Protein AF-X1CDG1-F1 (afdb_monomer_lite)

Secondary structure (DSSP, 8-state):
-GGGEEEEEEEEEEE--S-HHHHHHHHHHHHHHHHHT-EEEEEES-SSS-EEEEEEEEEE--SGGGGS---TTS-TTS-EEEEEETTS-EEEEEGGGEEEEEEEEEEEEEEEGGGS-HHHHHHHHHHHHH-THHHHHHT--

pLDDT: mean 76.77, std 16.68, range [35.09, 96.38]

Sequence (141 aa):
KLKDLIVKPKNIYIQIRRNEMFRKSELNVINWLIKKQLRTFVYLKKPVNNLEIGYIQNVKINIEDSKKKSNKGKNEQSNYLSIKNIFGEAIKIPYNSLEVLAFQYNTATIQKKSETSMFSKLGYLIVRKFKPEKIFYLNKI

Structure (mmCIF, N/CA/C/O backbone):
data_AF-X1CDG1-F1
#
_entry.id   AF-X1CDG1-F1
#
loop_
_atom_site.group_PDB
_atom_site.id
_atom_site.type_symbol
_atom_site.label_atom_id
_atom_site.label_alt_id
_atom_site.label_comp_id
_atom_site.label_asym_id
_atom_site.label_entity_id
_atom_site.label_seq_id
_atom_site.pdbx_PDB_ins_code
_atom_site.Cartn_x
_atom_site.Cartn_y
_atom_site.Cartn_z
_atom_site.occupancy
_atom_site.B_iso_or_equiv
_atom_site.auth_seq_id
_atom_site.auth_comp_id
_atom_site.auth_asym_id
_atom_site.auth_atom_id
_atom_site.pdbx_PDB_model_num
ATOM 1 N N . LYS A 1 1 ? 0.168 -2.646 -34.308 1.00 60.72 1 LYS A N 1
ATOM 2 C CA . LYS A 1 1 ? 0.026 -4.083 -33.949 1.00 60.72 1 LYS A CA 1
ATOM 3 C C . LYS A 1 1 ? 0.344 -4.220 -32.454 1.00 60.72 1 LYS A C 1
ATOM 5 O O . LYS A 1 1 ? 1.126 -3.420 -31.968 1.00 60.72 1 LYS A O 1
ATOM 10 N N . LEU A 1 2 ? -0.226 -5.178 -31.708 1.00 58.28 2 LEU A N 1
ATOM 11 C CA . LEU A 1 2 ? 0.014 -5.328 -30.250 1.00 58.28 2 LEU A CA 1
ATOM 12 C C . LEU A 1 2 ? 1.512 -5.365 -29.870 1.00 58.28 2 LEU A C 1
ATOM 14 O O . LEU A 1 2 ? 1.905 -4.834 -28.838 1.00 58.28 2 LEU A O 1
ATOM 18 N N . LYS A 1 3 ? 2.365 -5.883 -30.766 1.00 66.50 3 LYS A N 1
ATOM 19 C CA . LYS A 1 3 ? 3.837 -5.878 -30.656 1.00 66.50 3 LYS A CA 1
ATOM 20 C C . LYS A 1 3 ? 4.487 -4.490 -30.518 1.00 66.50 3 LYS A C 1
ATOM 22 O O . LYS A 1 3 ? 5.654 -4.406 -30.139 1.00 66.50 3 LYS A O 1
ATOM 27 N N . ASP A 1 4 ? 3.760 -3.422 -30.838 1.00 66.06 4 ASP A N 1
ATOM 28 C CA . ASP A 1 4 ? 4.231 -2.034 -30.800 1.00 66.06 4 ASP A CA 1
ATOM 29 C C . ASP A 1 4 ? 3.880 -1.335 -29.475 1.00 66.06 4 ASP A C 1
ATOM 31 O O . ASP A 1 4 ? 4.143 -0.143 -29.320 1.00 66.06 4 ASP A O 1
ATOM 35 N N . LEU A 1 5 ? 3.283 -2.060 -28.524 1.00 60.88 5 LEU A N 1
ATOM 36 C CA . LEU A 1 5 ? 2.921 -1.558 -27.204 1.00 60.88 5 LEU A CA 1
ATOM 37 C C . LEU A 1 5 ? 3.895 -2.088 -26.146 1.00 60.88 5 LEU A C 1
ATOM 39 O O . LEU A 1 5 ? 4.345 -3.232 -26.207 1.00 60.88 5 LEU A O 1
ATOM 43 N N . ILE A 1 6 ? 4.235 -1.236 -25.184 1.00 65.25 6 ILE A N 1
ATOM 44 C CA . ILE A 1 6 ? 4.893 -1.616 -23.934 1.00 65.25 6 ILE A CA 1
ATOM 45 C C . ILE A 1 6 ? 3.819 -1.547 -22.851 1.00 65.25 6 ILE A C 1
ATOM 47 O O . ILE A 1 6 ? 3.237 -0.485 -22.633 1.00 65.25 6 ILE A O 1
ATOM 51 N N . VAL A 1 7 ? 3.554 -2.679 -22.201 1.00 60.56 7 VAL A N 1
ATOM 52 C CA . VAL A 1 7 ? 2.588 -2.797 -21.104 1.00 60.56 7 VAL A CA 1
ATOM 53 C C . VAL A 1 7 ? 3.379 -2.996 -19.818 1.00 60.56 7 VAL A C 1
ATOM 55 O O . VAL A 1 7 ? 4.101 -3.983 -19.701 1.00 60.56 7 VAL A O 1
ATOM 58 N N . LYS A 1 8 ? 3.291 -2.052 -18.874 1.00 64.69 8 LYS A N 1
ATOM 59 C CA . LYS A 1 8 ? 3.971 -2.152 -17.571 1.00 64.69 8 LYS A CA 1
ATOM 60 C C . LYS A 1 8 ? 2.953 -2.082 -16.434 1.00 64.69 8 LYS A C 1
ATOM 62 O O . LYS A 1 8 ? 2.124 -1.171 -16.454 1.00 64.69 8 LYS A O 1
ATOM 67 N N . PRO A 1 9 ? 2.996 -2.981 -15.435 1.00 63.78 9 PRO A N 1
ATOM 68 C CA . PRO A 1 9 ? 2.154 -2.846 -14.251 1.00 63.78 9 PRO A CA 1
ATOM 69 C C . PRO A 1 9 ? 2.485 -1.528 -13.541 1.00 63.78 9 PRO A C 1
ATOM 71 O O . PRO A 1 9 ? 3.656 -1.198 -13.337 1.00 63.78 9 PRO A O 1
ATOM 74 N N . LYS A 1 10 ? 1.461 -0.737 -13.205 1.00 73.00 10 LYS A N 1
ATOM 75 C CA . LYS A 1 10 ? 1.659 0.554 -12.539 1.00 73.00 10 LYS A CA 1
ATOM 76 C C . LYS A 1 10 ? 1.527 0.374 -11.032 1.00 73.00 10 LYS A C 1
ATOM 78 O O . LYS A 1 10 ? 0.458 0.017 -10.544 1.00 73.00 10 LYS A O 1
ATOM 83 N N . ASN A 1 11 ? 2.594 0.683 -10.299 1.00 81.00 11 ASN A N 1
ATOM 84 C CA . ASN A 1 11 ? 2.497 0.891 -8.859 1.00 81.00 11 ASN A CA 1
ATOM 85 C C . ASN A 1 11 ? 1.730 2.195 -8.610 1.00 81.00 11 ASN A C 1
ATOM 87 O O . ASN A 1 11 ? 2.092 3.254 -9.133 1.00 81.00 11 ASN A O 1
ATOM 91 N N . ILE A 1 12 ? 0.654 2.110 -7.837 1.00 86.62 12 ILE A N 1
ATOM 92 C CA . ILE A 1 12 ? -0.122 3.261 -7.385 1.00 86.62 12 ILE A CA 1
ATOM 93 C C . ILE A 1 12 ? 0.430 3.664 -6.023 1.00 86.62 12 ILE A C 1
ATOM 95 O O . ILE A 1 12 ? 0.546 2.815 -5.145 1.00 86.62 12 ILE A O 1
ATOM 99 N N . TYR A 1 13 ? 0.761 4.945 -5.858 1.00 89.44 13 TYR A N 1
ATOM 100 C CA . TYR A 1 13 ? 1.304 5.507 -4.622 1.00 89.44 13 TYR A CA 1
ATOM 101 C C . TYR A 1 13 ? 0.319 6.505 -4.023 1.00 89.44 13 TYR A C 1
ATOM 103 O O . TYR A 1 13 ? -0.191 7.381 -4.723 1.00 89.44 13 TYR A O 1
ATOM 111 N N . ILE A 1 14 ? 0.089 6.392 -2.721 1.00 89.88 14 ILE A N 1
ATOM 112 C CA . ILE A 1 14 ? -0.765 7.282 -1.941 1.00 89.88 14 ILE A CA 1
ATOM 113 C C . ILE A 1 14 ? 0.068 7.837 -0.802 1.00 89.88 14 ILE A C 1
ATOM 115 O O . ILE A 1 14 ? 0.505 7.097 0.075 1.00 89.88 14 ILE A O 1
ATOM 119 N N . GLN A 1 15 ? 0.285 9.146 -0.819 1.00 88.81 15 GLN A N 1
ATOM 120 C CA . GLN A 1 15 ? 0.922 9.847 0.289 1.00 88.81 15 GLN A CA 1
ATOM 121 C C . GLN A 1 15 ? -0.089 10.037 1.419 1.00 88.81 15 GLN A C 1
ATOM 123 O O . GLN A 1 15 ? -1.169 10.568 1.175 1.00 88.81 15 GLN A O 1
ATOM 128 N N . ILE A 1 16 ? 0.280 9.654 2.641 1.00 86.12 16 ILE A N 1
ATOM 129 C CA . ILE A 1 16 ? -0.545 9.849 3.836 1.00 86.12 16 ILE A CA 1
ATOM 130 C C . ILE A 1 16 ? -0.219 11.213 4.445 1.00 86.12 16 ILE A C 1
ATOM 132 O O . ILE A 1 16 ? 0.843 11.432 5.044 1.00 86.12 16 ILE A O 1
ATOM 136 N N . ARG A 1 17 ? -1.132 12.166 4.259 1.00 79.38 17 ARG A N 1
ATOM 137 C CA . ARG A 1 17 ? -0.988 13.563 4.670 1.00 79.38 17 ARG A CA 1
ATOM 138 C C . ARG A 1 17 ? -1.700 13.798 6.001 1.00 79.38 17 ARG A C 1
ATOM 140 O O . ARG A 1 17 ? -2.717 13.205 6.330 1.00 79.38 17 ARG A O 1
ATOM 147 N N . ARG A 1 18 ? -1.167 14.721 6.807 1.00 68.44 18 ARG A N 1
ATOM 148 C CA . ARG A 1 18 ? -1.720 15.023 8.144 1.00 68.44 18 ARG A CA 1
ATOM 149 C C . ARG A 1 18 ? -2.968 15.914 8.123 1.00 68.44 18 ARG A C 1
ATOM 151 O O . ARG A 1 18 ? -3.608 16.048 9.164 1.00 68.44 18 ARG A O 1
ATOM 158 N N . ASN A 1 19 ? -3.300 16.511 6.979 1.00 71.38 19 ASN A N 1
ATOM 159 C CA . ASN A 1 19 ? -4.406 17.457 6.845 1.00 71.38 19 ASN A CA 1
ATOM 160 C C . ASN A 1 19 ? -5.759 16.720 6.836 1.00 71.38 19 ASN A C 1
ATOM 162 O O . ASN A 1 19 ? -5.958 15.781 6.067 1.00 71.38 19 ASN A O 1
ATOM 166 N N . GLU A 1 20 ? -6.684 17.172 7.685 1.00 67.25 20 GLU A N 1
ATOM 167 C CA . GLU A 1 20 ? -8.047 16.641 7.820 1.00 67.25 20 GLU A CA 1
ATOM 168 C C . GLU A 1 20 ? -8.790 16.542 6.487 1.00 67.25 20 GLU A C 1
ATOM 170 O O . GLU A 1 20 ? -9.499 15.563 6.255 1.00 67.25 20 GLU A O 1
ATOM 175 N N . MET A 1 21 ? -8.571 17.507 5.589 1.00 69.31 21 MET A N 1
ATOM 176 C CA . MET A 1 21 ? -9.235 17.569 4.287 1.00 69.31 21 MET A CA 1
ATOM 177 C C . MET A 1 21 ? -8.974 16.318 3.433 1.00 69.31 21 MET A C 1
ATOM 179 O O . MET A 1 21 ? -9.858 15.881 2.699 1.00 69.31 21 MET A O 1
ATOM 183 N N . PHE A 1 22 ? -7.790 15.706 3.562 1.00 74.00 22 PHE A N 1
ATOM 184 C CA . PHE A 1 22 ? -7.411 14.504 2.810 1.00 74.00 22 PHE A CA 1
ATOM 185 C C . PHE A 1 22 ? -7.659 13.201 3.584 1.00 74.00 22 PHE A C 1
ATOM 187 O O . PHE A 1 22 ? -7.706 12.135 2.977 1.00 74.00 22 PHE A O 1
ATOM 194 N N . ARG A 1 23 ? -7.905 13.246 4.902 1.00 79.50 23 ARG A N 1
ATOM 195 C CA . ARG A 1 23 ? -8.096 12.021 5.705 1.00 79.50 23 ARG A CA 1
ATOM 196 C C . ARG A 1 23 ? -9.285 11.187 5.247 1.00 79.50 23 ARG A C 1
ATOM 198 O O . ARG A 1 23 ? -9.220 9.962 5.266 1.00 79.50 23 ARG A O 1
ATOM 205 N N . LYS A 1 24 ? -10.378 11.834 4.828 1.00 82.56 24 LYS A N 1
ATOM 206 C CA . LYS A 1 24 ? -11.577 11.126 4.356 1.00 82.56 24 LYS A CA 1
ATOM 207 C C . LYS A 1 24 ? -11.308 10.377 3.048 1.00 82.56 24 LYS A C 1
ATOM 209 O O . LYS A 1 24 ? -11.734 9.234 2.906 1.00 82.56 24 LYS A O 1
ATOM 214 N N . SER A 1 25 ? -10.588 10.992 2.107 1.00 84.81 25 SER A N 1
ATOM 215 C CA . SER A 1 25 ? -10.226 10.330 0.851 1.00 84.81 25 SER A CA 1
ATOM 216 C C . SER A 1 25 ? -9.190 9.228 1.071 1.00 84.81 25 SER A C 1
ATOM 218 O O . SER A 1 25 ? -9.356 8.144 0.522 1.00 84.81 25 SER A O 1
ATOM 220 N N . GLU A 1 26 ? -8.188 9.448 1.925 1.00 88.44 26 GLU A N 1
ATOM 221 C CA . GLU A 1 26 ? -7.214 8.419 2.321 1.00 88.44 26 GLU A CA 1
ATOM 222 C C . GLU A 1 26 ? -7.906 7.192 2.929 1.00 88.44 26 GLU A C 1
ATOM 224 O O . GLU A 1 26 ? -7.676 6.069 2.482 1.00 88.44 26 GLU A O 1
ATOM 229 N N . LEU A 1 27 ? -8.821 7.402 3.881 1.00 89.62 27 LEU A N 1
ATOM 230 C CA . LEU A 1 27 ? -9.616 6.334 4.489 1.00 89.62 27 LEU A CA 1
ATOM 231 C C . LEU A 1 27 ? -10.462 5.574 3.473 1.00 89.62 27 LEU A C 1
ATOM 233 O O . LEU A 1 27 ? -10.531 4.349 3.539 1.00 89.62 27 LEU A O 1
ATOM 237 N N . ASN A 1 28 ? -11.082 6.272 2.519 1.00 90.94 28 ASN A N 1
ATOM 238 C CA . ASN A 1 28 ? -11.846 5.617 1.460 1.00 90.94 28 ASN A CA 1
ATOM 239 C C . ASN A 1 28 ? -10.965 4.672 0.642 1.00 90.94 28 ASN A C 1
ATOM 241 O O . ASN A 1 28 ? -11.386 3.554 0.340 1.00 90.94 28 ASN A O 1
ATOM 245 N N . VAL A 1 29 ? -9.736 5.084 0.316 1.00 91.50 29 VAL A N 1
ATOM 246 C CA . VAL A 1 29 ? -8.823 4.207 -0.419 1.00 91.50 29 VAL A CA 1
ATOM 247 C C . VAL A 1 29 ? -8.336 3.053 0.452 1.00 91.50 29 VAL A C 1
ATOM 249 O O . VAL A 1 29 ? -8.320 1.920 -0.017 1.00 91.50 29 VAL A O 1
ATOM 252 N N . ILE A 1 30 ? -8.014 3.285 1.726 1.00 93.25 30 ILE A N 1
ATOM 253 C CA . ILE A 1 30 ? -7.614 2.212 2.649 1.00 93.25 30 ILE A CA 1
ATOM 254 C C . ILE A 1 30 ? -8.739 1.180 2.810 1.00 93.25 30 ILE A C 1
ATOM 256 O O . ILE A 1 30 ? -8.494 -0.020 2.701 1.00 93.25 30 ILE A O 1
ATOM 260 N N . ASN A 1 31 ? -9.984 1.624 2.983 1.00 94.31 31 ASN A N 1
ATOM 261 C CA . ASN A 1 31 ? -11.153 0.743 3.042 1.00 94.31 31 ASN A CA 1
ATOM 262 C C . ASN A 1 31 ? -11.348 -0.040 1.740 1.00 94.31 31 ASN A C 1
ATOM 264 O O . ASN A 1 31 ? -11.697 -1.222 1.760 1.00 94.31 31 ASN A O 1
ATOM 268 N N . TRP A 1 32 ? -11.083 0.590 0.596 1.00 94.06 32 TRP A N 1
ATOM 269 C CA . TRP A 1 32 ? -11.093 -0.096 -0.690 1.00 94.06 32 TRP A CA 1
ATOM 270 C C . TRP A 1 32 ? -9.980 -1.155 -0.793 1.00 94.06 32 TRP A C 1
ATOM 272 O O . TRP A 1 32 ? -10.255 -2.267 -1.248 1.00 94.06 32 TRP A O 1
ATOM 282 N N . LEU A 1 33 ? -8.767 -0.868 -0.305 1.00 93.38 33 LEU A N 1
ATOM 283 C CA . LEU A 1 33 ? -7.656 -1.830 -0.239 1.00 93.38 33 LEU A CA 1
ATOM 284 C C . LEU A 1 33 ? -7.986 -3.027 0.660 1.00 93.38 33 LEU A C 1
ATOM 286 O O . LEU A 1 33 ? -7.708 -4.162 0.273 1.00 93.38 33 LEU A O 1
ATOM 290 N N . ILE A 1 34 ? -8.639 -2.790 1.805 1.00 94.62 34 ILE A N 1
ATOM 291 C CA . ILE A 1 34 ? -9.152 -3.844 2.694 1.00 94.62 34 ILE A CA 1
ATOM 292 C C . ILE A 1 34 ? -10.163 -4.713 1.943 1.00 94.62 34 ILE A C 1
ATOM 294 O O . ILE A 1 34 ? -10.029 -5.932 1.907 1.00 94.62 34 ILE A O 1
ATOM 298 N N . LYS A 1 35 ? -11.153 -4.110 1.275 1.00 94.75 35 LYS A N 1
ATOM 299 C CA . LYS A 1 35 ? -12.172 -4.868 0.530 1.00 94.75 35 LYS A CA 1
ATOM 300 C C . LYS A 1 35 ? -11.571 -5.705 -0.603 1.00 94.75 35 LYS A C 1
ATOM 302 O O . LYS A 1 35 ? -12.063 -6.792 -0.889 1.00 94.75 35 LYS A O 1
ATOM 307 N N . LYS A 1 36 ? -10.548 -5.185 -1.284 1.00 92.38 36 LYS A N 1
ATOM 308 C CA . LYS A 1 36 ? -9.905 -5.854 -2.422 1.00 92.38 36 LYS A CA 1
ATOM 309 C C . LYS A 1 36 ? -8.806 -6.835 -2.027 1.00 92.38 36 LYS A C 1
ATOM 311 O O . LYS A 1 36 ? -8.365 -7.571 -2.902 1.00 92.38 36 LYS A O 1
ATOM 316 N N . GLN A 1 37 ? -8.386 -6.847 -0.760 1.00 92.19 37 GLN A N 1
ATOM 317 C CA . GLN A 1 37 ? -7.283 -7.674 -0.263 1.00 92.19 37 GLN A CA 1
ATOM 318 C C . GLN A 1 37 ? -6.049 -7.574 -1.175 1.00 92.19 37 GLN A C 1
ATOM 320 O O . GLN A 1 37 ? -5.497 -8.572 -1.630 1.00 92.19 37 GLN A O 1
ATOM 325 N N . LEU A 1 38 ? -5.618 -6.342 -1.470 1.00 90.81 38 LEU A N 1
ATOM 326 C CA . LEU A 1 38 ? -4.430 -6.104 -2.291 1.00 90.81 38 LEU A CA 1
ATOM 327 C C . LEU A 1 38 ? -3.164 -6.107 -1.440 1.00 90.81 38 LEU A C 1
ATOM 329 O O . LEU A 1 38 ? -3.113 -5.502 -0.363 1.00 90.81 38 LEU A O 1
ATOM 333 N N . ARG A 1 39 ? -2.110 -6.732 -1.974 1.00 90.81 39 ARG A N 1
ATOM 334 C CA . ARG A 1 39 ? -0.773 -6.645 -1.390 1.00 90.81 39 ARG A CA 1
ATOM 335 C C . ARG A 1 39 ? -0.317 -5.190 -1.427 1.00 90.81 39 ARG A C 1
ATOM 337 O O . ARG A 1 39 ? -0.184 -4.592 -2.495 1.00 90.81 39 ARG A O 1
ATOM 344 N N . THR A 1 40 ? -0.089 -4.642 -0.245 1.00 93.44 40 THR A N 1
ATOM 345 C CA . THR A 1 40 ? 0.245 -3.241 -0.029 1.00 93.44 40 THR A CA 1
ATOM 346 C C . THR A 1 40 ? 1.618 -3.137 0.625 1.00 93.44 40 THR A C 1
ATOM 348 O O . THR A 1 40 ? 1.942 -3.866 1.563 1.00 93.44 40 THR A O 1
ATOM 351 N N . PHE A 1 41 ? 2.420 -2.221 0.103 1.00 94.19 41 PHE A N 1
ATOM 352 C CA . PHE A 1 41 ? 3.701 -1.783 0.628 1.00 94.19 41 PHE A CA 1
ATOM 353 C C . PHE A 1 41 ? 3.444 -0.545 1.484 1.00 94.19 41 PHE A C 1
ATOM 355 O O . PHE A 1 41 ? 2.928 0.462 0.995 1.00 94.19 41 PHE A O 1
ATOM 362 N N . VAL A 1 42 ? 3.762 -0.637 2.766 1.00 94.44 42 VAL A N 1
ATOM 363 C CA . VAL A 1 42 ? 3.515 0.392 3.768 1.00 94.44 42 VAL A CA 1
ATOM 364 C C . VAL A 1 42 ? 4.848 1.008 4.161 1.00 94.44 42 VAL A C 1
ATOM 366 O O . VAL A 1 42 ? 5.637 0.395 4.877 1.00 94.44 42 VAL A O 1
ATOM 369 N N . TYR A 1 43 ? 5.095 2.222 3.685 1.00 94.00 43 TYR A N 1
ATOM 370 C CA . TYR A 1 43 ? 6.290 2.985 4.016 1.00 94.00 43 TYR A CA 1
ATOM 371 C C . TY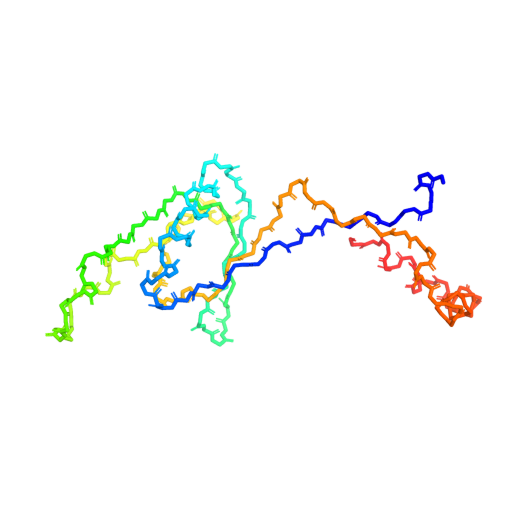R A 1 43 ? 6.057 3.795 5.288 1.00 94.00 43 TYR A C 1
ATOM 373 O O . TYR A 1 43 ? 5.037 4.479 5.435 1.00 94.00 43 TYR A O 1
ATOM 381 N N . LEU A 1 44 ? 7.012 3.701 6.205 1.00 92.62 44 LEU A N 1
ATOM 382 C CA . LEU A 1 44 ? 6.969 4.261 7.546 1.00 92.62 44 LEU A CA 1
ATOM 383 C C . LEU A 1 44 ? 7.983 5.396 7.682 1.00 92.62 44 LEU A C 1
ATOM 385 O O . LEU A 1 44 ? 9.084 5.320 7.148 1.00 92.62 44 LEU A O 1
ATOM 389 N N . LYS A 1 45 ? 7.645 6.404 8.486 1.00 90.81 45 LYS A N 1
ATOM 390 C CA . LYS A 1 45 ? 8.499 7.550 8.829 1.00 90.81 45 LYS A CA 1
ATOM 391 C C . LYS A 1 45 ? 9.609 7.146 9.809 1.00 90.81 45 LYS A C 1
ATOM 393 O O . LYS A 1 45 ? 9.657 7.640 10.934 1.00 90.81 45 LYS A O 1
ATOM 398 N N . LYS A 1 46 ? 10.466 6.202 9.418 1.00 86.12 46 LYS A N 1
ATOM 399 C CA . LYS A 1 46 ? 11.633 5.745 10.187 1.00 86.12 46 LYS A CA 1
ATOM 400 C C . LYS A 1 46 ? 12.870 5.644 9.286 1.00 86.12 46 LYS A C 1
ATOM 402 O O . LYS A 1 46 ? 12.722 5.380 8.096 1.00 86.12 46 LYS A O 1
ATOM 407 N N . PRO A 1 47 ? 14.082 5.854 9.827 1.00 79.19 47 PRO A N 1
ATOM 408 C CA . PRO A 1 47 ? 15.311 5.840 9.031 1.00 79.19 47 PRO A CA 1
ATOM 409 C C . PRO A 1 47 ? 15.729 4.432 8.581 1.00 79.19 47 PRO A C 1
ATOM 411 O O . PRO A 1 47 ? 16.348 4.286 7.534 1.00 79.19 47 PRO A O 1
ATOM 414 N N . VAL A 1 48 ? 15.388 3.393 9.352 1.00 75.06 48 VAL A N 1
ATOM 415 C CA . VAL A 1 48 ? 15.779 1.995 9.097 1.00 75.06 48 VAL A CA 1
ATOM 416 C C . VAL A 1 48 ? 14.554 1.090 9.208 1.00 75.06 48 VAL A C 1
ATOM 418 O O . VAL A 1 48 ? 13.636 1.389 9.971 1.00 75.06 48 VAL A O 1
ATOM 421 N N . ASN A 1 49 ? 14.529 -0.012 8.450 1.00 82.12 49 ASN A N 1
ATOM 422 C CA . ASN A 1 49 ? 13.420 -0.974 8.388 1.00 82.12 49 ASN A CA 1
ATOM 423 C C . ASN A 1 49 ? 12.077 -0.311 8.074 1.00 82.12 49 ASN A C 1
ATOM 425 O O . ASN A 1 49 ? 11.059 -0.662 8.651 1.00 82.12 49 ASN A O 1
ATOM 429 N N . ASN A 1 50 ? 12.069 0.687 7.197 1.00 89.44 50 ASN A N 1
ATOM 430 C CA . ASN A 1 50 ? 10.950 1.595 6.955 1.00 89.44 50 ASN A CA 1
ATOM 431 C C . ASN A 1 50 ? 9.829 1.044 6.067 1.00 89.44 50 ASN A C 1
ATOM 433 O O . ASN A 1 50 ? 8.980 1.813 5.629 1.00 89.44 50 ASN A O 1
ATOM 437 N N . LEU A 1 51 ? 9.810 -0.259 5.805 1.00 91.75 51 LEU A N 1
ATOM 438 C CA . LEU A 1 51 ? 8.883 -0.878 4.875 1.00 91.75 51 LEU A CA 1
ATOM 439 C C . LEU A 1 51 ? 8.260 -2.121 5.499 1.00 91.75 51 LEU A C 1
ATOM 441 O O . LEU A 1 51 ? 8.967 -3.059 5.848 1.00 91.75 51 LEU A O 1
ATOM 445 N N . GLU A 1 52 ? 6.934 -2.140 5.545 1.00 92.12 52 GLU A N 1
ATOM 446 C CA . GLU A 1 52 ? 6.151 -3.333 5.848 1.00 92.12 52 GLU A CA 1
ATOM 447 C C . GLU A 1 52 ? 5.367 -3.757 4.608 1.00 92.12 52 GLU A C 1
ATOM 449 O O . GLU A 1 52 ? 4.884 -2.922 3.843 1.00 92.12 52 GLU A O 1
ATOM 454 N N . ILE A 1 53 ? 5.227 -5.062 4.386 1.00 93.12 53 ILE A N 1
ATOM 455 C CA . ILE A 1 53 ? 4.528 -5.595 3.212 1.00 93.12 53 ILE A CA 1
ATOM 456 C C . ILE A 1 53 ? 3.477 -6.585 3.684 1.00 93.12 53 ILE A C 1
ATOM 458 O O . ILE A 1 53 ? 3.779 -7.507 4.442 1.00 93.12 53 ILE A O 1
ATOM 462 N N . GLY A 1 54 ? 2.246 -6.429 3.206 1.00 92.94 54 GLY A N 1
ATOM 463 C CA . GLY A 1 54 ? 1.165 -7.320 3.599 1.00 92.94 54 GLY A CA 1
ATOM 464 C C . GLY A 1 54 ? -0.194 -6.931 3.045 1.00 92.94 54 GLY A C 1
ATOM 465 O O . GLY A 1 54 ? -0.306 -6.125 2.123 1.00 92.94 54 GLY A O 1
ATOM 466 N N . TYR A 1 55 ? -1.232 -7.511 3.633 1.00 95.25 55 TYR A N 1
ATOM 467 C CA . TYR A 1 55 ? -2.627 -7.212 3.327 1.00 95.25 55 TYR A CA 1
ATOM 468 C C . TYR A 1 55 ? -3.232 -6.400 4.462 1.00 95.25 55 TYR A C 1
ATOM 470 O O . TYR A 1 55 ? -3.190 -6.826 5.621 1.00 95.25 55 TYR A O 1
ATOM 478 N N . ILE A 1 56 ? -3.818 -5.249 4.138 1.00 96.00 56 ILE A N 1
ATOM 479 C CA . ILE A 1 56 ? -4.499 -4.424 5.136 1.00 96.00 56 ILE A CA 1
ATOM 480 C C . ILE A 1 56 ? -5.760 -5.158 5.601 1.00 96.00 56 ILE A C 1
ATOM 482 O O . ILE A 1 56 ? -6.597 -5.550 4.791 1.00 96.00 56 ILE A O 1
ATOM 486 N N . GLN A 1 57 ? -5.880 -5.340 6.914 1.00 96.12 57 GLN A N 1
ATOM 487 C CA . GLN A 1 57 ? -6.994 -6.052 7.541 1.00 96.12 57 GLN A CA 1
ATOM 488 C C . GLN A 1 57 ? -8.049 -5.084 8.065 1.00 96.12 57 GLN A C 1
ATOM 490 O O . GLN A 1 57 ? -9.240 -5.277 7.845 1.00 96.12 57 GLN A O 1
ATOM 495 N N . ASN A 1 58 ? -7.621 -4.026 8.752 1.00 94.00 58 ASN A N 1
ATOM 496 C CA . ASN A 1 58 ? -8.522 -2.996 9.247 1.00 94.00 58 ASN A CA 1
ATOM 497 C C . ASN A 1 58 ? -7.797 -1.659 9.416 1.00 94.00 58 ASN A C 1
ATOM 499 O O . ASN A 1 58 ? -6.565 -1.584 9.428 1.00 94.00 58 ASN A O 1
ATOM 503 N N . VAL A 1 59 ? -8.589 -0.605 9.565 1.00 92.19 59 VAL A N 1
ATOM 504 C CA . VAL A 1 59 ? -8.114 0.734 9.886 1.00 92.19 59 VAL A CA 1
ATOM 505 C C . VAL A 1 59 ? -9.012 1.317 10.969 1.00 92.19 59 VAL A C 1
ATOM 507 O O . VAL A 1 59 ? -10.236 1.237 10.882 1.00 92.19 59 VAL A O 1
ATOM 510 N N . LYS A 1 60 ? -8.407 1.884 12.012 1.00 89.12 60 LYS A N 1
ATOM 511 C CA . LYS A 1 60 ? -9.111 2.616 13.063 1.00 89.12 60 LYS A CA 1
ATOM 512 C C . LYS A 1 60 ? -8.551 4.026 13.091 1.00 89.12 60 LYS A C 1
ATOM 514 O O . LYS A 1 60 ? -7.368 4.201 13.359 1.00 89.12 60 LYS A O 1
ATOM 519 N N . ILE A 1 61 ? -9.381 5.017 12.774 1.00 82.12 61 ILE A N 1
ATOM 520 C CA . ILE A 1 61 ? -9.018 6.436 12.847 1.00 82.12 61 ILE A CA 1
ATOM 521 C C . ILE A 1 61 ? -10.183 7.196 13.458 1.00 82.12 61 ILE A C 1
ATOM 523 O O . ILE A 1 61 ? -11.287 7.175 12.919 1.00 82.12 61 ILE A O 1
ATOM 527 N N . ASN A 1 62 ? -9.919 7.903 14.549 1.00 78.00 62 ASN A N 1
ATOM 528 C CA . ASN A 1 62 ? -10.852 8.848 15.129 1.00 78.00 62 ASN A CA 1
ATOM 529 C C . ASN A 1 62 ? -10.660 10.211 14.451 1.00 78.00 62 ASN A C 1
ATOM 531 O O . ASN A 1 62 ? -9.647 10.885 14.652 1.00 78.00 62 ASN A O 1
ATOM 535 N N . ILE A 1 63 ? -11.598 10.583 13.578 1.00 68.19 63 ILE A N 1
ATOM 536 C CA . ILE A 1 63 ? -11.545 11.849 12.827 1.00 68.19 63 ILE A CA 1
ATOM 537 C C . ILE A 1 63 ? -12.009 13.018 13.713 1.00 68.19 63 ILE A C 1
ATOM 539 O O . ILE A 1 63 ? -11.559 14.139 13.522 1.00 68.19 63 ILE A O 1
ATOM 543 N N . GLU A 1 64 ? -12.854 12.769 14.714 1.00 61.59 64 GLU A N 1
ATOM 544 C CA . GLU A 1 64 ? -13.483 13.816 15.535 1.00 61.59 64 GLU A CA 1
ATOM 545 C C . GLU A 1 64 ? -12.537 14.462 16.565 1.00 61.59 64 GLU A C 1
ATOM 547 O O . GLU A 1 64 ? -12.731 15.616 16.951 1.00 61.59 64 GLU A O 1
ATOM 552 N N . ASP A 1 65 ? -11.457 13.772 16.944 1.00 54.47 65 ASP A N 1
ATOM 553 C CA . ASP A 1 65 ? -10.476 14.266 17.921 1.00 54.47 65 ASP A CA 1
ATOM 554 C C . ASP A 1 65 ? -9.589 15.401 17.384 1.00 54.47 65 ASP A C 1
ATOM 556 O O . ASP A 1 65 ? -8.901 16.072 18.153 1.00 54.47 65 ASP A O 1
ATOM 560 N N . SER A 1 66 ? -9.589 15.658 16.074 1.00 50.88 66 SER A N 1
ATOM 561 C CA . SER A 1 66 ? -8.712 16.667 15.473 1.00 50.88 66 SER A CA 1
ATOM 562 C C . SER A 1 66 ? -9.197 18.112 15.680 1.00 50.88 66 SER A C 1
ATOM 564 O O . SER A 1 66 ? -8.394 19.043 15.621 1.00 50.88 66 SER A O 1
ATOM 566 N N . LYS A 1 67 ? -10.474 18.305 16.050 1.00 50.34 67 LYS A N 1
ATOM 567 C CA . LYS A 1 67 ? -11.042 19.621 16.401 1.00 50.34 67 LYS A CA 1
ATOM 568 C C . LYS A 1 67 ? -10.659 20.111 17.801 1.00 50.34 67 LYS A C 1
ATOM 570 O O . LYS A 1 67 ? -10.722 21.314 18.060 1.00 50.34 67 LYS A O 1
ATOM 575 N N . LYS A 1 68 ? -10.250 19.226 18.718 1.00 49.31 68 LYS A N 1
ATOM 576 C CA . LYS A 1 68 ? -9.827 19.621 20.070 1.00 49.31 68 LYS A CA 1
ATOM 577 C C . LYS A 1 68 ? -8.324 19.896 20.083 1.00 49.31 68 LYS A C 1
ATOM 579 O O . LYS A 1 68 ? -7.505 19.008 20.303 1.00 49.31 68 LYS A O 1
ATOM 584 N N . LYS A 1 69 ? -7.954 21.162 19.856 1.00 46.88 69 LYS A N 1
ATOM 585 C CA . LYS A 1 69 ? -6.614 21.665 20.192 1.00 46.88 69 LYS A CA 1
ATOM 586 C C . LYS A 1 69 ? -6.279 21.284 21.639 1.00 46.88 69 LYS A C 1
ATOM 588 O O . LYS A 1 69 ? -7.081 21.506 22.536 1.00 46.88 69 LYS A O 1
ATOM 593 N N . SER A 1 70 ? -5.045 20.823 21.841 1.00 44.28 70 SER A N 1
ATOM 594 C CA . SER A 1 70 ? -4.363 20.794 23.138 1.00 44.28 70 SER A CA 1
ATOM 595 C C . SER A 1 70 ? -4.959 19.858 24.198 1.00 44.28 70 SER A C 1
ATOM 597 O O . SER A 1 70 ? -5.540 20.302 25.178 1.00 44.28 70 SER A O 1
ATOM 599 N N . ASN A 1 71 ? -4.662 18.566 24.088 1.00 40.47 71 ASN A N 1
ATOM 600 C CA . ASN A 1 71 ? -4.207 17.817 25.260 1.00 40.47 71 ASN A CA 1
ATOM 601 C C . ASN A 1 71 ? -3.084 16.875 24.822 1.00 40.47 71 ASN A C 1
ATOM 603 O O . ASN A 1 71 ? -3.308 15.768 24.333 1.00 40.47 71 ASN A O 1
ATOM 607 N N . LYS A 1 72 ? -1.848 17.375 24.942 1.00 46.88 72 LYS A N 1
ATOM 608 C CA . LYS A 1 72 ? -0.624 16.578 24.831 1.00 46.88 72 LYS A CA 1
ATOM 609 C C . LYS A 1 72 ? -0.715 15.450 25.863 1.00 46.88 72 LYS A C 1
ATOM 611 O O . LYS A 1 72 ? -0.691 15.728 27.055 1.00 46.88 72 LYS A O 1
ATOM 616 N N . GLY A 1 73 ? -0.806 14.198 25.409 1.00 43.03 73 GLY A N 1
ATOM 617 C CA . GLY A 1 73 ? -0.300 13.088 26.218 1.00 43.03 73 GLY A CA 1
ATOM 618 C C . GLY A 1 73 ? -1.063 11.766 26.275 1.00 43.03 73 GLY A C 1
ATOM 619 O O . GLY A 1 73 ? -0.525 10.879 26.923 1.00 43.03 73 GLY A O 1
ATOM 620 N N . LYS A 1 74 ? -2.253 11.564 25.674 1.00 40.50 74 LYS A N 1
ATOM 621 C CA . LYS A 1 74 ? -2.996 10.303 25.953 1.00 40.50 74 LYS A CA 1
ATOM 622 C C . LYS A 1 74 ? -3.584 9.458 24.812 1.00 40.50 74 LYS A C 1
ATOM 624 O O . LYS A 1 74 ? -3.906 8.314 25.093 1.00 40.50 74 LYS A O 1
ATOM 629 N N . ASN A 1 75 ? -3.652 9.894 23.549 1.00 45.81 75 ASN A N 1
ATOM 630 C CA . 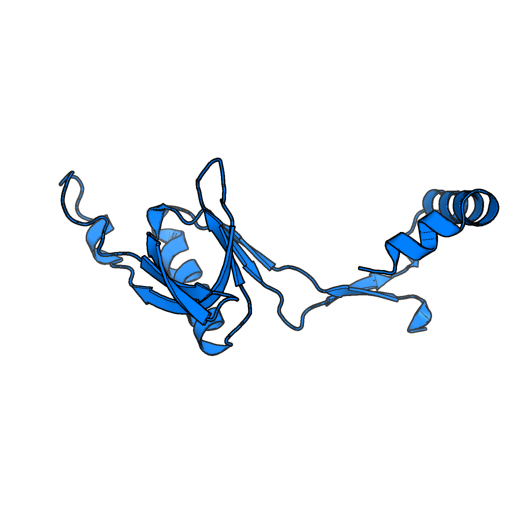ASN A 1 75 ? -4.402 9.130 22.523 1.00 45.81 75 ASN A CA 1
ATOM 631 C C . ASN A 1 75 ? -3.627 8.768 21.237 1.00 45.81 75 ASN A C 1
ATOM 633 O O . ASN A 1 75 ? -4.237 8.604 20.186 1.00 45.81 75 ASN A O 1
ATOM 637 N N . GLU A 1 76 ? -2.302 8.593 21.265 1.00 48.84 76 GLU A N 1
ATOM 638 C CA . GLU A 1 76 ? -1.584 8.121 20.058 1.00 48.84 76 GLU A CA 1
ATOM 639 C C . GLU A 1 76 ? -1.864 6.644 19.712 1.00 48.84 76 GLU A C 1
ATOM 641 O O . GLU A 1 76 ? -1.740 6.250 18.555 1.00 48.84 76 GLU A O 1
ATOM 646 N N . GLN A 1 77 ? -2.330 5.838 20.674 1.00 52.41 77 GLN A N 1
ATOM 647 C CA . GLN A 1 77 ? -2.683 4.425 20.468 1.00 52.41 77 GLN A CA 1
ATOM 648 C C . GLN A 1 77 ? -4.080 4.184 19.873 1.00 52.41 77 GLN A C 1
ATOM 650 O O . GLN A 1 77 ? -4.408 3.042 19.545 1.00 52.41 77 GLN A O 1
ATOM 655 N N . SER A 1 78 ? -4.918 5.214 19.708 1.00 68.06 78 SER A N 1
ATOM 656 C CA . SER A 1 78 ? -6.279 5.023 19.185 1.00 68.06 78 SER A CA 1
ATOM 657 C C . SER A 1 78 ? -6.318 4.824 17.666 1.00 68.06 78 SER A C 1
ATOM 659 O O . SER A 1 78 ? -7.205 4.119 17.175 1.00 68.06 78 SER A O 1
ATOM 661 N N . ASN A 1 79 ? -5.347 5.393 16.940 1.00 86.44 79 ASN A N 1
ATOM 662 C CA . ASN A 1 79 ? -5.342 5.437 15.481 1.00 86.44 79 ASN A CA 1
ATOM 663 C C . ASN A 1 79 ? -4.282 4.506 14.885 1.00 86.44 79 ASN A C 1
ATOM 665 O O . ASN A 1 79 ? -3.084 4.789 14.955 1.00 86.44 79 ASN A O 1
ATOM 669 N N . TYR A 1 80 ? -4.712 3.421 14.248 1.00 91.00 80 TYR A N 1
ATOM 670 C CA . TYR A 1 80 ? -3.809 2.418 13.690 1.00 91.00 80 TYR A CA 1
ATOM 671 C C . TYR A 1 80 ? -4.336 1.784 12.402 1.00 91.00 80 TYR A C 1
ATOM 673 O O . TYR A 1 80 ? -5.534 1.776 12.114 1.00 91.00 80 TYR A O 1
ATOM 681 N N . LEU A 1 81 ? -3.403 1.214 11.649 1.00 93.06 81 LEU A N 1
ATOM 682 C CA . LEU A 1 81 ? -3.628 0.336 10.513 1.00 93.06 81 LEU A CA 1
ATOM 683 C C . LEU A 1 81 ? -3.194 -1.076 10.913 1.00 93.06 81 LEU A C 1
ATOM 685 O O . LEU A 1 81 ? -2.039 -1.261 11.293 1.00 93.06 81 LEU A O 1
ATOM 689 N N . SER A 1 82 ? -4.080 -2.069 10.837 1.00 94.88 82 SER A N 1
ATOM 690 C CA . SER A 1 82 ? -3.657 -3.464 11.019 1.00 94.88 82 SER A CA 1
ATOM 691 C C . SER A 1 82 ? -3.343 -4.093 9.677 1.00 94.88 82 SER A C 1
ATOM 693 O O . SER A 1 82 ? -4.146 -4.023 8.743 1.00 94.88 82 SER A O 1
ATOM 695 N N . ILE A 1 83 ? -2.202 -4.763 9.607 1.00 96.12 83 ILE A N 1
ATOM 696 C CA . ILE A 1 83 ? -1.771 -5.526 8.444 1.00 96.12 83 ILE A CA 1
ATOM 697 C C . ILE A 1 83 ? -1.535 -6.978 8.844 1.00 96.12 83 ILE A C 1
ATOM 699 O O . ILE A 1 83 ? -1.100 -7.264 9.958 1.00 96.12 83 ILE A O 1
ATOM 703 N N . LYS A 1 84 ? -1.801 -7.894 7.918 1.00 96.38 84 LYS A N 1
ATOM 704 C CA . LYS A 1 84 ? -1.252 -9.246 7.960 1.00 96.38 84 LYS A CA 1
ATOM 705 C C . LYS A 1 84 ? -0.034 -9.254 7.049 1.00 96.38 84 LYS A C 1
ATOM 707 O O . LYS A 1 84 ? -0.195 -9.060 5.840 1.00 96.38 84 LYS A O 1
ATOM 712 N N . ASN A 1 85 ? 1.160 -9.369 7.619 1.00 91.50 85 ASN A N 1
ATOM 713 C CA . ASN A 1 85 ? 2.400 -9.287 6.852 1.00 91.50 85 ASN A CA 1
ATOM 714 C C . ASN A 1 85 ? 2.604 -10.536 5.970 1.00 91.50 85 ASN A C 1
ATOM 716 O O . ASN A 1 85 ? 1.831 -11.497 6.018 1.00 91.50 85 ASN A O 1
ATOM 720 N N . ILE A 1 86 ? 3.656 -10.525 5.150 1.00 89.44 86 ILE A N 1
ATOM 721 C CA . ILE A 1 86 ? 4.013 -11.657 4.276 1.00 89.44 86 ILE A CA 1
ATOM 722 C C . ILE A 1 86 ? 4.399 -12.939 5.033 1.00 89.44 86 ILE A C 1
ATOM 724 O O . ILE A 1 86 ? 4.367 -14.010 4.436 1.00 89.44 86 ILE A O 1
ATOM 728 N N . PHE A 1 87 ? 4.726 -12.838 6.323 1.00 91.06 87 PHE A N 1
ATOM 729 C CA . PHE A 1 87 ? 5.019 -13.972 7.204 1.00 91.06 87 PHE A CA 1
ATOM 730 C C . PHE A 1 87 ? 3.761 -14.502 7.915 1.00 91.06 87 PHE A C 1
ATOM 732 O O . PHE A 1 87 ? 3.823 -15.486 8.643 1.00 91.06 87 PHE A O 1
ATOM 739 N N . GLY A 1 88 ? 2.599 -13.882 7.680 1.00 89.06 88 GLY A N 1
ATOM 740 C CA . GLY A 1 88 ? 1.321 -14.266 8.275 1.00 89.06 88 GLY A CA 1
ATOM 741 C C . GLY A 1 88 ? 1.040 -13.640 9.642 1.00 89.06 88 GLY A C 1
ATOM 742 O O . GLY A 1 88 ? -0.027 -13.895 10.203 1.00 89.06 88 GLY A O 1
ATOM 743 N N . GLU A 1 89 ? 1.932 -12.793 10.148 1.00 93.50 89 GLU A N 1
ATOM 744 C CA . GLU A 1 89 ? 1.813 -12.135 11.445 1.00 93.50 89 GLU A CA 1
ATOM 745 C C . GLU A 1 89 ? 0.898 -10.909 11.364 1.00 93.50 89 GLU A C 1
ATOM 747 O O . GLU A 1 89 ? 0.908 -10.150 10.388 1.00 93.50 89 GLU A O 1
ATOM 752 N N . ALA A 1 90 ? 0.111 -10.696 12.418 1.00 94.88 90 ALA A N 1
ATOM 753 C CA . ALA A 1 90 ? -0.734 -9.519 12.553 1.00 94.88 90 ALA A CA 1
ATOM 754 C C . ALA A 1 90 ? 0.052 -8.381 13.216 1.00 94.88 90 ALA A C 1
ATOM 756 O O . ALA A 1 90 ? 0.417 -8.467 14.387 1.00 94.88 90 ALA A O 1
ATOM 757 N N . ILE A 1 91 ? 0.266 -7.291 12.481 1.00 94.25 91 ILE A N 1
ATOM 758 C CA . ILE A 1 91 ? 0.996 -6.112 12.953 1.00 94.25 91 ILE A CA 1
ATOM 759 C C . ILE A 1 91 ? 0.045 -4.920 12.996 1.00 94.25 91 ILE A C 1
ATOM 761 O O . ILE A 1 91 ? -0.738 -4.699 12.071 1.00 94.25 91 ILE A O 1
ATOM 765 N N . LYS A 1 92 ? 0.133 -4.122 14.063 1.00 94.44 92 LYS A N 1
ATOM 766 C CA . LYS A 1 92 ? -0.543 -2.825 14.171 1.00 94.44 92 LYS A CA 1
ATOM 767 C C . LYS A 1 92 ? 0.461 -1.709 13.938 1.00 94.44 92 LYS A C 1
ATOM 769 O O . LYS A 1 92 ? 1.416 -1.560 14.693 1.00 94.44 92 LYS A O 1
ATOM 774 N N . ILE A 1 93 ? 0.214 -0.910 12.912 1.00 91.69 93 ILE A N 1
ATOM 775 C CA . ILE A 1 93 ? 1.040 0.230 12.541 1.00 91.69 93 ILE A CA 1
ATOM 776 C C . ILE A 1 93 ? 0.333 1.510 12.999 1.00 91.69 93 ILE A C 1
ATOM 778 O O . ILE A 1 93 ? -0.788 1.773 12.553 1.00 91.69 93 ILE A O 1
ATOM 782 N N . PRO A 1 94 ? 0.956 2.333 13.858 1.00 90.31 94 PRO A N 1
ATOM 783 C CA . PRO A 1 94 ? 0.408 3.631 14.237 1.00 90.31 94 PRO A CA 1
ATOM 784 C C . PRO A 1 94 ? 0.181 4.520 13.010 1.00 90.31 94 PRO A C 1
ATOM 786 O O . PRO A 1 94 ? 1.091 4.711 12.200 1.00 90.31 94 PRO A O 1
ATOM 789 N N . TYR A 1 95 ? -1.011 5.104 12.861 1.00 87.56 95 TYR A N 1
ATOM 790 C CA . TYR A 1 95 ? -1.347 5.878 11.655 1.00 87.56 95 TYR A CA 1
ATOM 791 C C . TYR A 1 95 ? -0.426 7.098 11.460 1.00 87.56 95 TYR A C 1
ATOM 793 O O . TYR A 1 95 ? -0.092 7.469 10.338 1.00 87.56 95 TYR A O 1
ATOM 801 N N . ASN A 1 96 ? 0.044 7.705 12.555 1.00 85.75 96 ASN A N 1
ATOM 802 C CA . ASN A 1 96 ? 0.965 8.850 12.535 1.00 85.75 96 ASN A CA 1
ATOM 803 C C . ASN A 1 96 ? 2.344 8.524 11.917 1.00 85.75 96 ASN A C 1
ATOM 805 O O . ASN A 1 96 ? 2.999 9.433 11.389 1.00 85.75 96 ASN A O 1
ATOM 809 N N . SER A 1 97 ? 2.747 7.251 11.963 1.00 89.62 97 SER A N 1
ATOM 810 C CA . SER A 1 97 ? 3.998 6.722 11.414 1.00 89.62 97 SER A CA 1
ATOM 811 C C . SER A 1 97 ? 3.923 6.407 9.920 1.00 89.62 97 SER A C 1
ATOM 813 O O . SER A 1 97 ? 4.967 6.262 9.294 1.00 89.62 97 SER A O 1
ATOM 815 N N . LEU A 1 98 ? 2.726 6.346 9.328 1.00 91.00 98 LEU A N 1
ATOM 816 C CA . LEU A 1 98 ? 2.553 6.077 7.902 1.00 91.00 98 LEU A CA 1
ATOM 817 C C . LEU A 1 98 ? 3.038 7.261 7.062 1.00 91.00 98 LEU A C 1
ATOM 819 O O . LEU A 1 98 ? 2.740 8.422 7.366 1.00 91.00 98 LEU A O 1
ATOM 823 N N . GLU A 1 99 ? 3.763 6.965 5.989 1.00 91.88 99 GLU A N 1
ATOM 824 C CA . GLU A 1 99 ? 4.242 7.952 5.023 1.00 91.88 99 GLU A CA 1
ATOM 825 C C . GLU A 1 99 ? 3.591 7.757 3.657 1.00 91.88 99 GLU A C 1
ATOM 827 O O . GLU A 1 99 ? 2.938 8.666 3.140 1.00 91.88 99 GLU A O 1
ATOM 832 N N . VAL A 1 100 ? 3.731 6.558 3.091 1.00 92.88 100 VAL A N 1
ATOM 833 C CA . VAL A 1 100 ? 3.222 6.217 1.762 1.00 92.88 100 VAL A CA 1
ATOM 834 C C . VAL A 1 100 ? 2.643 4.810 1.787 1.00 92.88 100 VAL A C 1
ATOM 836 O O . VAL A 1 100 ? 3.227 3.896 2.363 1.00 92.88 100 VAL A O 1
ATOM 839 N N . LEU A 1 101 ? 1.507 4.625 1.122 1.00 93.81 101 LEU A N 1
ATOM 840 C CA . LEU A 1 101 ? 1.002 3.311 0.742 1.00 93.81 101 LEU A CA 1
ATOM 841 C C . LEU A 1 101 ? 1.244 3.114 -0.749 1.00 93.81 101 LEU A C 1
ATOM 843 O O . LEU A 1 101 ? 0.892 3.985 -1.546 1.00 93.81 101 LEU A O 1
ATOM 847 N N . ALA A 1 102 ? 1.816 1.979 -1.132 1.00 92.75 102 ALA A N 1
ATOM 848 C CA . ALA A 1 102 ? 1.938 1.595 -2.529 1.00 92.75 102 ALA A CA 1
ATOM 849 C C . ALA A 1 102 ? 1.305 0.230 -2.780 1.00 92.75 102 ALA A C 1
ATOM 851 O O . ALA A 1 102 ? 1.438 -0.684 -1.972 1.00 92.75 102 ALA A O 1
ATOM 852 N N . PHE A 1 103 ? 0.614 0.075 -3.900 1.00 91.25 103 PHE A N 1
ATOM 853 C CA . PHE A 1 103 ? -0.008 -1.191 -4.277 1.00 91.25 103 PHE A CA 1
ATOM 854 C C . PHE A 1 103 ? -0.083 -1.322 -5.792 1.00 91.25 103 PHE A C 1
ATOM 856 O O . PHE A 1 103 ? -0.014 -0.340 -6.535 1.00 91.25 103 PHE A O 1
ATOM 863 N N . GLN A 1 104 ? -0.241 -2.559 -6.242 1.00 86.00 104 GLN A N 1
ATOM 864 C CA . GLN A 1 104 ? -0.556 -2.870 -7.627 1.00 86.00 104 GLN A CA 1
ATOM 865 C C . GLN A 1 104 ? -2.037 -3.215 -7.713 1.00 86.00 104 GLN A C 1
ATOM 867 O O . GLN A 1 104 ? -2.555 -4.013 -6.935 1.00 86.00 104 GLN A O 1
ATOM 872 N N . TYR A 1 105 ? -2.721 -2.594 -8.661 1.00 77.75 105 TYR A N 1
ATOM 873 C CA . TYR A 1 105 ? -4.037 -3.028 -9.110 1.00 77.75 105 TYR A CA 1
ATOM 874 C C . TYR A 1 105 ? -3.903 -3.497 -10.561 1.00 77.75 105 TYR A C 1
ATOM 876 O O . TYR A 1 105 ? -2.854 -3.255 -11.156 1.00 77.75 105 TYR A O 1
ATOM 884 N N . ASN A 1 106 ? -4.921 -4.152 -11.133 1.00 66.69 106 ASN A N 1
ATOM 885 C CA . ASN A 1 106 ? -4.962 -4.644 -12.526 1.00 66.69 106 ASN A CA 1
ATOM 886 C C . ASN A 1 106 ? -4.942 -3.496 -13.565 1.00 66.69 106 ASN A C 1
ATOM 888 O O . ASN A 1 106 ? -5.756 -3.428 -14.480 1.00 66.69 106 ASN A O 1
ATOM 892 N N . THR A 1 107 ? -4.038 -2.543 -13.391 1.00 62.28 107 THR A N 1
ATOM 893 C CA . THR A 1 107 ? -3.832 -1.335 -14.161 1.00 62.28 107 THR A CA 1
ATOM 894 C C . THR A 1 107 ? -2.413 -1.387 -14.685 1.00 62.28 107 THR A C 1
ATOM 896 O O . THR A 1 107 ? -1.446 -1.431 -13.918 1.00 62.28 107 THR A O 1
ATOM 899 N N . ALA A 1 108 ? -2.291 -1.364 -16.002 1.00 60.09 108 ALA A N 1
ATOM 900 C CA . ALA A 1 108 ? -1.016 -1.250 -16.672 1.00 60.09 108 ALA A CA 1
ATOM 901 C C . ALA A 1 108 ? -0.939 0.095 -17.390 1.00 60.09 108 ALA A C 1
ATOM 903 O O . ALA A 1 108 ? -1.934 0.590 -17.920 1.00 60.09 108 ALA A O 1
ATOM 904 N N . THR A 1 109 ? 0.245 0.695 -17.422 1.00 64.69 109 THR A N 1
ATOM 905 C CA . THR A 1 109 ? 0.524 1.748 -18.391 1.00 64.69 109 THR A CA 1
ATOM 906 C C . THR A 1 109 ? 0.729 1.104 -19.751 1.00 64.69 109 THR A C 1
ATOM 908 O O . THR A 1 109 ? 1.522 0.174 -19.898 1.00 64.69 109 THR A O 1
ATOM 911 N N . ILE A 1 110 ? 0.000 1.604 -20.745 1.00 61.03 110 ILE A N 1
ATOM 912 C CA . ILE A 1 110 ? 0.165 1.227 -22.145 1.00 61.03 110 ILE A CA 1
ATOM 913 C C . ILE A 1 110 ? 0.896 2.381 -22.824 1.00 61.03 110 ILE A C 1
ATOM 915 O O . ILE A 1 110 ? 0.370 3.487 -22.904 1.00 61.03 110 ILE A O 1
ATOM 919 N N . GLN A 1 111 ? 2.118 2.132 -23.286 1.00 68.06 111 GLN A N 1
ATOM 920 C CA . GLN A 1 111 ? 2.925 3.105 -24.023 1.00 68.06 111 GLN A CA 1
ATOM 921 C C . GLN A 1 111 ? 3.118 2.629 -25.459 1.00 68.06 111 GLN A C 1
ATOM 923 O O . GLN A 1 111 ? 3.455 1.466 -25.702 1.00 68.06 111 GLN A O 1
ATOM 928 N N . LYS A 1 112 ? 2.932 3.527 -26.427 1.00 66.56 112 LYS A N 1
ATOM 929 C CA . LYS A 1 112 ? 3.212 3.236 -27.835 1.00 66.56 112 LYS A CA 1
ATOM 930 C C . LYS A 1 112 ? 4.722 3.347 -28.058 1.00 66.56 112 LYS A C 1
ATOM 932 O O . LYS A 1 112 ? 5.305 4.402 -27.824 1.00 66.56 112 LYS A O 1
ATOM 937 N N . LYS A 1 113 ? 5.368 2.289 -28.566 1.00 64.38 113 LYS A N 1
ATOM 938 C CA . LYS A 1 113 ? 6.827 2.252 -28.815 1.00 64.38 113 LYS A CA 1
ATOM 939 C C . LYS A 1 113 ? 7.332 3.408 -29.689 1.00 64.38 113 LYS A C 1
ATOM 941 O O . LYS A 1 113 ? 8.519 3.714 -29.647 1.00 64.38 113 LYS A O 1
ATOM 946 N N . SER A 1 114 ? 6.466 4.075 -30.455 1.00 62.44 114 SER A N 1
ATOM 947 C CA . SER A 1 114 ? 6.827 5.242 -31.270 1.00 62.44 114 SER A CA 1
ATOM 948 C C . SER A 1 114 ? 7.361 6.437 -30.472 1.00 62.44 114 SER A C 1
ATOM 950 O O . SER A 1 114 ? 8.010 7.280 -31.075 1.00 62.44 114 SER A O 1
ATOM 952 N N . GLU A 1 115 ? 7.149 6.495 -29.152 1.00 55.66 115 GLU A N 1
ATOM 953 C CA . GLU A 1 115 ? 7.726 7.534 -28.281 1.00 55.66 115 GLU A CA 1
ATOM 954 C C . GLU A 1 115 ? 9.179 7.260 -27.859 1.00 55.66 115 GLU A C 1
ATOM 956 O O . GLU A 1 115 ? 9.826 8.133 -27.284 1.00 55.66 115 GLU A O 1
ATOM 961 N N . THR A 1 116 ? 9.752 6.088 -28.175 1.00 57.38 116 THR A N 1
ATOM 962 C CA . THR A 1 116 ? 11.214 5.951 -28.075 1.00 57.38 116 THR A CA 1
ATOM 963 C C . THR A 1 116 ? 11.861 6.784 -29.175 1.00 57.38 116 THR A C 1
ATOM 965 O O . THR A 1 116 ? 11.831 6.417 -30.353 1.00 57.38 116 THR A O 1
ATOM 968 N N . SER A 1 117 ? 12.425 7.921 -28.761 1.00 64.19 117 SER A N 1
ATOM 969 C CA . SER A 1 117 ? 13.238 8.826 -29.573 1.00 64.19 117 SER A CA 1
ATOM 970 C C . SER A 1 117 ? 14.195 8.058 -30.494 1.00 64.19 117 SER A C 1
ATOM 972 O O . SER A 1 117 ? 14.684 6.979 -30.140 1.00 64.19 117 SER A O 1
ATOM 974 N N . MET A 1 118 ? 14.507 8.615 -31.671 1.00 65.50 118 MET A N 1
ATOM 975 C CA . MET A 1 118 ? 15.504 8.031 -32.583 1.00 65.50 118 MET A CA 1
ATOM 976 C C . MET A 1 118 ? 16.831 7.727 -31.868 1.00 65.50 118 MET A C 1
ATOM 978 O O . MET A 1 118 ? 17.449 6.698 -32.139 1.00 65.50 118 MET A O 1
ATOM 982 N N . PHE A 1 119 ? 17.198 8.532 -30.867 1.00 70.81 119 PHE A N 1
ATOM 983 C CA . PHE A 1 119 ? 18.359 8.291 -30.012 1.00 70.81 119 PHE A CA 1
ATOM 984 C C . PHE A 1 119 ? 18.241 7.014 -29.173 1.00 70.81 119 PHE A C 1
ATOM 986 O O . PHE A 1 119 ? 19.201 6.256 -29.068 1.00 70.81 119 PHE A O 1
ATOM 993 N N . SER A 1 120 ? 17.064 6.719 -28.621 1.00 68.19 120 SER A N 1
ATOM 994 C CA . SER A 1 120 ? 16.827 5.487 -27.861 1.00 68.19 120 SER A CA 1
ATOM 995 C C . SER A 1 120 ? 16.909 4.245 -28.752 1.00 68.19 120 SER A C 1
ATOM 997 O O . SER A 1 120 ? 17.416 3.211 -28.321 1.00 68.19 120 SER A O 1
ATOM 999 N N . LYS A 1 121 ? 16.460 4.346 -30.012 1.00 70.75 121 LYS A N 1
ATOM 1000 C CA . LYS A 1 121 ? 16.581 3.258 -30.998 1.00 70.75 121 LYS A CA 1
ATOM 1001 C C . LYS A 1 121 ? 18.039 3.004 -31.380 1.00 70.75 121 LYS A C 1
ATOM 1003 O O . LYS A 1 121 ? 18.465 1.852 -31.393 1.00 70.75 121 LYS A O 1
ATOM 1008 N N . LEU A 1 122 ? 18.807 4.066 -31.634 1.00 76.00 122 LEU A N 1
ATOM 1009 C CA . LEU A 1 122 ? 20.244 3.972 -31.915 1.00 76.00 122 LEU A CA 1
ATOM 1010 C C . LEU A 1 122 ? 21.014 3.407 -30.716 1.00 76.00 122 LEU A C 1
ATOM 1012 O O . LEU A 1 122 ? 21.784 2.462 -30.870 1.00 76.00 122 LEU A O 1
ATOM 1016 N N . GLY A 1 123 ? 20.741 3.910 -29.510 1.00 77.44 123 GLY A N 1
ATOM 1017 C CA . GLY A 1 123 ? 21.330 3.399 -28.274 1.00 77.44 123 GLY A CA 1
ATOM 1018 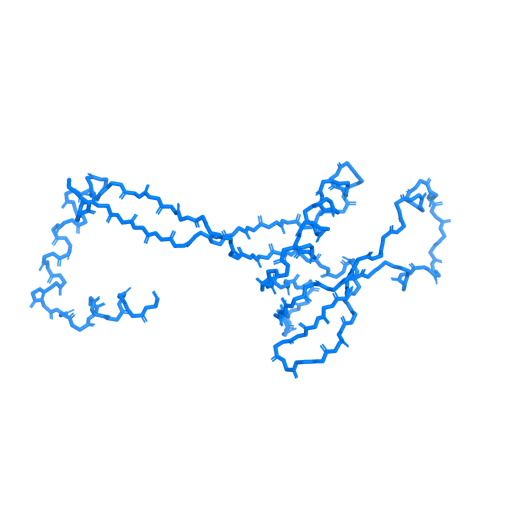C C . GLY A 1 123 ? 21.038 1.912 -28.061 1.00 77.44 123 GLY A C 1
ATOM 1019 O O . GLY A 1 123 ? 21.950 1.147 -27.757 1.00 77.44 123 GLY A O 1
ATOM 1020 N N . TYR A 1 124 ? 19.799 1.469 -28.303 1.00 75.62 124 TYR A N 1
ATOM 1021 C CA . TYR A 1 124 ? 19.442 0.050 -28.239 1.00 75.62 124 TYR A CA 1
ATOM 1022 C C . TYR A 1 124 ? 20.244 -0.805 -29.232 1.00 75.62 124 TYR A C 1
ATOM 1024 O O . TYR A 1 124 ? 20.729 -1.869 -28.853 1.00 75.62 124 TYR A O 1
ATOM 1032 N N . LEU A 1 125 ? 20.425 -0.351 -30.479 1.00 80.00 125 LEU A N 1
ATOM 1033 C CA . LEU A 1 125 ? 21.220 -1.074 -31.482 1.00 80.00 125 LEU A CA 1
ATOM 1034 C C . LEU A 1 125 ? 22.689 -1.210 -31.063 1.00 80.00 125 LEU A C 1
ATOM 1036 O O . LEU A 1 125 ? 23.262 -2.292 -31.193 1.00 80.00 125 LEU A O 1
ATOM 1040 N N . ILE A 1 126 ? 23.276 -0.141 -30.519 1.00 80.50 126 ILE A N 1
ATOM 1041 C CA . ILE A 1 126 ? 24.654 -0.142 -30.012 1.00 80.50 126 ILE A CA 1
ATOM 1042 C C . ILE A 1 126 ? 24.776 -1.126 -28.843 1.00 80.50 126 ILE A C 1
ATOM 1044 O O . ILE A 1 126 ? 25.608 -2.031 -28.879 1.00 80.50 126 ILE A O 1
ATOM 1048 N N . VAL A 1 127 ? 23.914 -1.012 -27.829 1.00 80.06 127 VAL A N 1
ATOM 1049 C CA . VAL A 1 127 ? 23.953 -1.900 -26.656 1.00 80.06 127 VAL A CA 1
ATOM 1050 C C . VAL A 1 127 ? 23.725 -3.357 -27.061 1.00 80.06 127 VAL A C 1
ATOM 1052 O O . VAL A 1 127 ? 24.430 -4.235 -26.575 1.00 80.06 127 VAL A O 1
ATOM 1055 N N . ARG A 1 128 ? 22.812 -3.626 -28.001 1.00 79.50 128 ARG A N 1
ATOM 1056 C CA . ARG A 1 128 ? 22.549 -4.982 -28.503 1.00 79.50 128 ARG A CA 1
ATOM 1057 C C . ARG A 1 128 ? 23.761 -5.592 -29.198 1.00 79.50 128 ARG A C 1
ATOM 1059 O O . ARG A 1 128 ? 23.961 -6.796 -29.081 1.00 79.50 128 ARG A O 1
ATOM 1066 N N . LYS A 1 129 ? 24.551 -4.785 -29.910 1.00 85.69 129 LYS A N 1
ATOM 1067 C CA . LYS A 1 129 ? 25.745 -5.248 -30.625 1.00 85.69 129 LYS A CA 1
ATOM 1068 C C . LYS A 1 129 ? 26.925 -5.504 -29.688 1.00 85.69 129 LYS A C 1
ATOM 1070 O O . LYS A 1 129 ? 27.630 -6.485 -29.876 1.00 85.69 129 LYS A O 1
ATOM 1075 N N . PHE A 1 130 ? 27.142 -4.631 -28.705 1.00 86.31 130 PHE A N 1
ATOM 1076 C CA . PHE A 1 130 ? 28.360 -4.666 -27.889 1.00 86.31 130 PHE A CA 1
ATOM 1077 C C . PHE A 1 130 ? 28.186 -5.300 -26.506 1.00 86.31 130 PHE A C 1
ATOM 1079 O O . PHE A 1 130 ? 29.171 -5.767 -25.947 1.00 86.31 130 PHE A O 1
ATOM 1086 N N . LYS A 1 131 ? 26.978 -5.278 -25.923 1.00 79.06 131 LYS A N 1
ATOM 1087 C CA . LYS A 1 131 ? 26.691 -5.783 -24.563 1.00 79.06 131 LYS A CA 1
ATOM 1088 C C . LYS A 1 131 ? 25.288 -6.409 -24.476 1.00 79.06 131 LYS A C 1
ATOM 1090 O O . LYS A 1 131 ? 24.434 -5.901 -23.739 1.00 79.06 131 LYS A O 1
ATOM 1095 N N . PRO A 1 132 ? 25.015 -7.489 -25.233 1.00 73.38 132 PRO A N 1
ATOM 1096 C CA . PRO A 1 132 ? 23.682 -8.085 -25.324 1.00 73.38 132 PRO A CA 1
ATOM 1097 C C .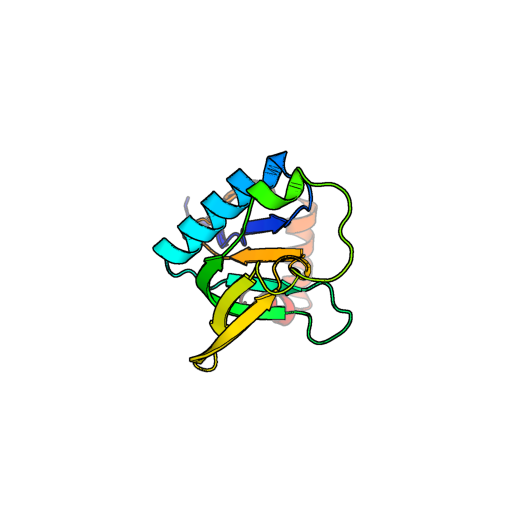 PRO A 1 132 ? 23.156 -8.596 -23.975 1.00 73.38 132 PRO A C 1
ATOM 1099 O O . PRO A 1 132 ? 21.955 -8.481 -23.723 1.00 73.38 132 PRO A O 1
ATOM 1102 N N . GLU A 1 133 ? 24.022 -9.071 -23.068 1.00 74.06 133 GLU A N 1
ATOM 1103 C CA . GLU A 1 133 ? 23.604 -9.540 -21.735 1.00 74.06 133 GLU A CA 1
ATOM 1104 C C . GLU A 1 133 ? 22.864 -8.475 -20.906 1.00 74.06 133 GLU A C 1
ATOM 1106 O O . GLU A 1 133 ? 21.939 -8.797 -20.157 1.00 74.06 133 GLU A O 1
ATOM 1111 N N . LYS A 1 134 ? 23.183 -7.186 -21.096 1.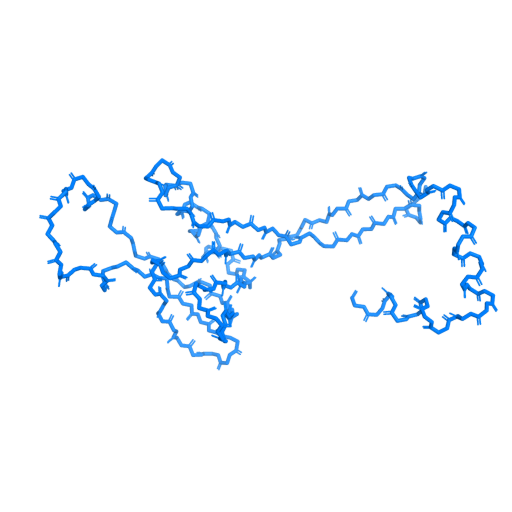00 66.94 134 LYS A N 1
ATOM 1112 C CA . LYS A 1 134 ? 22.532 -6.082 -20.374 1.00 66.94 134 LYS A CA 1
ATOM 1113 C C . LYS A 1 134 ? 21.070 -5.879 -20.777 1.00 66.94 134 LYS A C 1
ATOM 1115 O O . LYS A 1 134 ? 20.298 -5.328 -19.998 1.00 66.94 134 LYS A O 1
ATOM 1120 N N . ILE A 1 135 ? 20.676 -6.322 -21.973 1.00 59.41 135 ILE A N 1
ATOM 1121 C CA . ILE A 1 135 ? 19.297 -6.200 -22.471 1.00 59.41 135 ILE A CA 1
ATOM 1122 C C . ILE A 1 135 ? 18.406 -7.293 -21.877 1.00 59.41 135 ILE A C 1
ATOM 1124 O O . ILE A 1 135 ? 17.253 -7.031 -21.542 1.00 59.41 135 ILE A O 1
ATOM 1128 N N . PHE A 1 136 ? 18.927 -8.511 -21.715 1.00 49.78 136 PHE A N 1
ATOM 1129 C CA . PHE A 1 136 ? 18.157 -9.628 -21.163 1.00 49.78 136 PHE A CA 1
ATOM 1130 C C . PHE A 1 136 ? 17.867 -9.462 -19.667 1.00 49.78 136 PHE A C 1
ATOM 1132 O O . PHE A 1 136 ? 16.783 -9.832 -19.221 1.00 49.78 136 PHE A O 1
ATOM 1139 N N . TYR A 1 137 ? 18.770 -8.828 -18.914 1.00 48.47 137 TYR A N 1
ATOM 1140 C CA . TYR A 1 137 ? 18.541 -8.503 -17.500 1.00 48.47 137 TYR A CA 1
ATOM 1141 C C . TYR A 1 137 ? 17.465 -7.427 -17.278 1.00 48.47 137 TYR A C 1
ATOM 1143 O O . TYR A 1 137 ? 16.778 -7.461 -16.264 1.00 48.47 137 TYR A O 1
ATOM 1151 N N . LEU A 1 138 ? 17.250 -6.517 -18.235 1.00 47.56 138 LEU A N 1
ATOM 1152 C CA . LEU A 1 138 ? 16.190 -5.497 -18.159 1.00 47.56 138 LEU A CA 1
ATOM 1153 C C . LEU 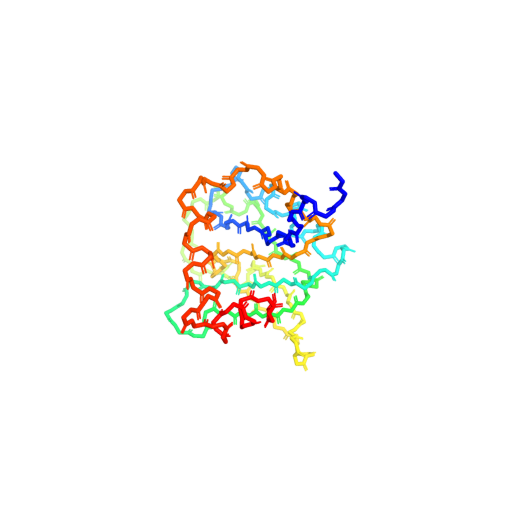A 1 138 ? 14.773 -6.057 -18.385 1.00 47.56 138 LEU A C 1
ATOM 1155 O O . LEU A 1 138 ? 13.808 -5.408 -17.997 1.00 47.56 138 LEU A O 1
ATOM 1159 N N . ASN A 1 139 ? 14.642 -7.234 -19.011 1.00 40.78 139 ASN A N 1
ATOM 1160 C CA . ASN A 1 139 ? 13.355 -7.903 -19.263 1.00 40.78 139 ASN A CA 1
ATOM 1161 C C . ASN A 1 139 ? 13.041 -9.027 -18.256 1.00 40.78 139 ASN A C 1
ATOM 1163 O O . ASN A 1 139 ? 11.996 -9.664 -18.364 1.00 40.78 139 ASN A O 1
ATOM 1167 N N . LYS A 1 140 ? 13.942 -9.291 -17.302 1.00 35.09 140 LYS A N 1
ATOM 1168 C CA . LYS A 1 140 ? 13.764 -10.254 -16.205 1.00 35.09 140 LYS A CA 1
ATOM 1169 C C . LYS A 1 140 ? 13.520 -9.524 -14.874 1.00 35.09 140 LYS A C 1
ATOM 1171 O O . LYS A 1 140 ? 14.208 -9.800 -13.900 1.00 35.09 140 LYS A O 1
ATOM 1176 N N . ILE A 1 141 ? 12.564 -8.592 -14.841 1.00 36.72 141 ILE A N 1
ATOM 1177 C CA . ILE A 1 141 ? 11.887 -8.100 -13.623 1.00 36.72 141 ILE A CA 1
ATOM 1178 C C . ILE A 1 141 ? 10.440 -7.773 -13.986 1.00 36.72 141 ILE A C 1
ATOM 1180 O O . ILE A 1 141 ? 10.248 -7.029 -14.975 1.00 36.72 141 ILE A O 1
#

Organism: NCBI:txid412755

Foldseek 3Di:
DCVQKDWAFDKDKDFQDPDLVCVVVVVVVLVVQLVVQFWKWWAFPDPPPRTFTFGWNDWFDDSPCVPDPDDPDDPQPRTWIWGLGPVRDIDTHRSVGTTMMITTDPDIDIDGNVPCPPVNVVVVVVCCVPPVVVVVVVVVD

Radius of gyration: 21.16 Å; chains: 1; bounding box: 42×36×60 Å